Protein AF-A0AAV1K8G2-F1 (afdb_monomer)

Mean predicted aligned error: 11.07 Å

Radius of gyration: 19.62 Å; Cα contacts (8 Å, |Δi|>4): 151; chains: 1; bounding box: 49×53×37 Å

Organism: NCBI:txid213953

Sequence (106 aa):
MLAAISKFLYLQLVQNVCLCFTDFQYEIIKVGTTGKSVIMYQNYTFSYQGPKNVKLYPYCSKKNSTKCPARLKLDKEGNIIYAITEHNHPPPKYTRASGGLYIKID

Secondary structure (DSSP, 8-state):
-HHHHHHHHHHHHGGGS---------EEEEETTTTEEEEEETTEEEEE-S-TT--S-EEETTHHHH----EEEE-SSS-EEEEE---SSPPPEEEE-TTSEEEEE-

Structure (mmCIF, N/CA/C/O backbone):
data_AF-A0AAV1K8G2-F1
#
_entry.id   AF-A0AAV1K8G2-F1
#
loop_
_atom_site.group_PDB
_atom_site.id
_atom_site.type_symbol
_atom_site.label_atom_id
_atom_site.label_alt_id
_atom_site.label_comp_id
_atom_site.label_asym_id
_atom_site.label_entity_id
_atom_site.label_seq_id
_atom_site.pdbx_PDB_ins_code
_atom_site.Cartn_x
_atom_site.Cartn_y
_atom_site.Cartn_z
_atom_site.occupancy
_atom_site.B_iso_or_equiv
_atom_site.auth_seq_id
_atom_site.auth_comp_id
_atom_site.auth_asym_id
_atom_site.auth_atom_id
_atom_site.pdbx_PDB_model_num
ATOM 1 N N . MET A 1 1 ? -35.405 33.845 -20.540 1.00 48.94 1 MET A N 1
ATOM 2 C CA . MET A 1 1 ? -34.911 32.602 -21.182 1.00 48.94 1 MET A CA 1
ATOM 3 C C . MET A 1 1 ? -33.457 32.657 -21.675 1.00 48.94 1 MET A C 1
ATOM 5 O O . MET A 1 1 ? -32.907 31.598 -21.923 1.00 48.94 1 MET A O 1
ATOM 9 N N . LEU A 1 2 ? -32.787 33.819 -21.757 1.00 42.62 2 LEU A N 1
ATOM 10 C CA . LEU A 1 2 ? -31.396 33.900 -22.255 1.00 42.62 2 LEU A CA 1
ATOM 11 C C . LEU A 1 2 ? -30.298 33.561 -21.217 1.00 42.62 2 LEU A C 1
ATOM 13 O O . LEU A 1 2 ? -29.181 33.233 -21.598 1.00 42.62 2 LEU A O 1
ATOM 17 N N . ALA A 1 3 ? -30.598 33.561 -19.912 1.00 45.91 3 ALA A N 1
ATOM 18 C CA . ALA A 1 3 ? -29.606 33.235 -18.874 1.00 45.91 3 ALA A CA 1
ATOM 19 C C . ALA A 1 3 ? -29.298 31.726 -18.749 1.00 45.91 3 ALA A C 1
ATOM 21 O O . ALA A 1 3 ? -28.211 31.348 -18.315 1.00 45.91 3 ALA A O 1
ATOM 22 N N . ALA A 1 4 ? -30.233 30.854 -19.144 1.00 47.34 4 ALA A N 1
ATOM 23 C CA . ALA A 1 4 ? -30.055 29.401 -19.053 1.00 47.34 4 ALA A CA 1
ATOM 24 C C . ALA A 1 4 ? -29.045 28.876 -20.087 1.00 47.34 4 ALA A C 1
ATOM 26 O O . ALA A 1 4 ? -28.253 27.987 -19.785 1.00 47.34 4 ALA A O 1
ATOM 27 N N . ILE A 1 5 ? -29.017 29.491 -21.273 1.00 50.72 5 ILE A N 1
ATOM 28 C CA . ILE A 1 5 ? -28.097 29.123 -22.356 1.00 50.72 5 ILE A CA 1
ATOM 29 C C . ILE A 1 5 ? -26.647 29.479 -21.973 1.00 50.72 5 ILE A C 1
ATOM 31 O O . ILE A 1 5 ? -25.729 28.720 -22.269 1.00 50.72 5 ILE A O 1
ATOM 35 N N . SER A 1 6 ? -26.441 30.556 -21.202 1.00 53.44 6 SER A N 1
ATOM 36 C CA . SER A 1 6 ? -25.114 30.957 -20.702 1.00 53.44 6 SER A CA 1
ATOM 37 C C . SER A 1 6 ? -24.532 29.974 -19.669 1.00 53.44 6 SER A C 1
ATOM 39 O O . SER A 1 6 ? -23.355 29.625 -19.741 1.00 53.44 6 SER A O 1
ATOM 41 N N . LYS A 1 7 ? -25.357 29.417 -18.765 1.00 55.56 7 LYS A N 1
ATOM 42 C CA . LYS A 1 7 ? -24.910 28.347 -17.846 1.00 55.56 7 LYS A CA 1
ATOM 43 C C . LYS A 1 7 ? -24.596 27.038 -18.570 1.00 55.56 7 LYS A C 1
ATOM 45 O O . LYS A 1 7 ? -23.663 26.344 -18.175 1.00 55.56 7 LYS A O 1
ATOM 50 N N . PHE A 1 8 ? -25.352 26.704 -19.615 1.00 53.78 8 PHE A N 1
ATOM 51 C CA . PHE A 1 8 ? -25.138 25.468 -20.368 1.00 53.78 8 PHE A CA 1
ATOM 52 C C . PHE A 1 8 ? -23.847 25.520 -21.198 1.00 53.78 8 PHE A C 1
ATOM 54 O O . PHE A 1 8 ? -23.085 24.558 -21.212 1.00 53.78 8 PHE A O 1
ATOM 61 N N . LEU A 1 9 ? -23.533 26.679 -21.785 1.00 51.59 9 LEU A N 1
ATOM 62 C CA . LEU A 1 9 ? -22.261 26.905 -22.481 1.00 51.59 9 LEU A CA 1
ATOM 63 C C . LEU A 1 9 ? -21.060 26.981 -21.521 1.00 51.59 9 LEU A C 1
ATOM 65 O O . LEU A 1 9 ? -19.981 26.510 -21.871 1.00 51.59 9 LEU A O 1
ATOM 69 N N . TYR A 1 10 ? -21.234 27.484 -20.291 1.00 53.66 10 TYR A N 1
ATOM 70 C CA . TYR A 1 10 ? -20.188 27.406 -19.259 1.00 53.66 10 TYR A CA 1
ATOM 71 C C . TYR A 1 10 ? -19.900 25.955 -18.842 1.00 53.66 10 TYR A C 1
ATOM 73 O O . TYR A 1 10 ? -18.742 25.571 -18.702 1.00 53.66 10 TYR A O 1
ATOM 81 N N . LEU A 1 11 ? -20.940 25.123 -18.713 1.00 51.69 11 LEU A N 1
ATOM 82 C CA . LEU A 1 11 ? -20.796 23.695 -18.406 1.00 51.69 11 LEU A CA 1
ATOM 83 C C . LEU A 1 11 ? -20.130 22.895 -19.541 1.00 51.69 11 LEU A C 1
ATOM 85 O O . LEU A 1 11 ? -19.425 21.928 -19.261 1.00 51.69 11 LEU A O 1
ATOM 89 N N . GLN A 1 12 ? -20.277 23.313 -20.803 1.00 48.66 12 GLN A N 1
ATOM 90 C CA . GLN A 1 12 ? -19.549 22.706 -21.926 1.00 48.66 12 GLN A CA 1
ATOM 91 C C . GLN A 1 12 ? -18.089 23.179 -22.033 1.00 48.66 12 GLN A C 1
ATOM 93 O O . GLN A 1 12 ? -17.247 22.430 -22.519 1.00 48.66 12 GLN A O 1
ATOM 98 N N . LEU A 1 13 ? -17.732 24.358 -21.508 1.00 49.16 13 LEU A N 1
ATOM 99 C CA . LEU A 1 13 ? -16.327 24.792 -21.422 1.00 49.16 13 LEU A CA 1
ATOM 100 C C . LEU A 1 13 ? -15.509 23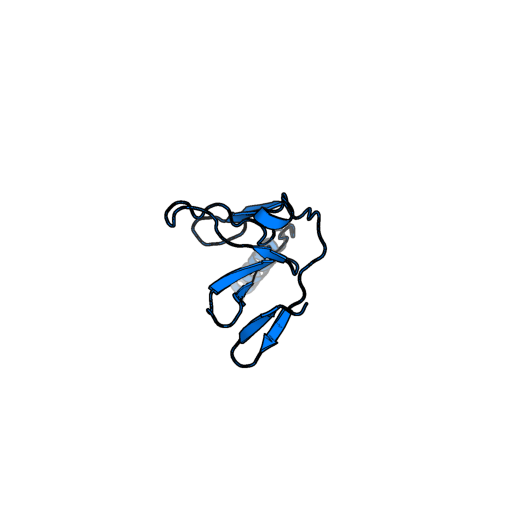.988 -20.397 1.00 49.16 13 LEU A C 1
ATOM 102 O O . LEU A 1 13 ? -14.288 23.903 -20.527 1.00 49.16 13 LEU A O 1
ATOM 106 N N . VAL A 1 14 ? -16.159 23.333 -19.427 1.00 53.38 14 VAL A N 1
ATOM 107 C CA . VAL A 1 14 ? -15.494 22.411 -18.485 1.00 53.38 14 VAL A CA 1
ATO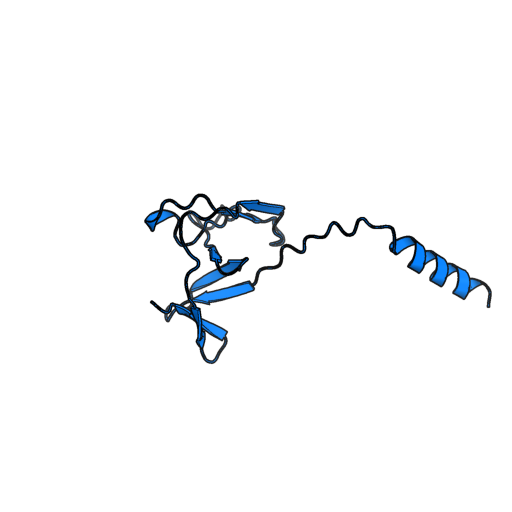M 108 C C . VAL A 1 14 ? -15.154 21.055 -19.126 1.00 53.38 14 VAL A C 1
ATOM 110 O O . VAL A 1 14 ? -14.442 20.258 -18.522 1.00 53.38 14 VAL A O 1
ATOM 113 N N . GLN A 1 15 ? -15.586 20.797 -20.368 1.00 49.91 15 GLN A N 1
ATOM 114 C CA . GLN A 1 15 ? -15.186 19.608 -21.137 1.00 49.91 15 GLN A C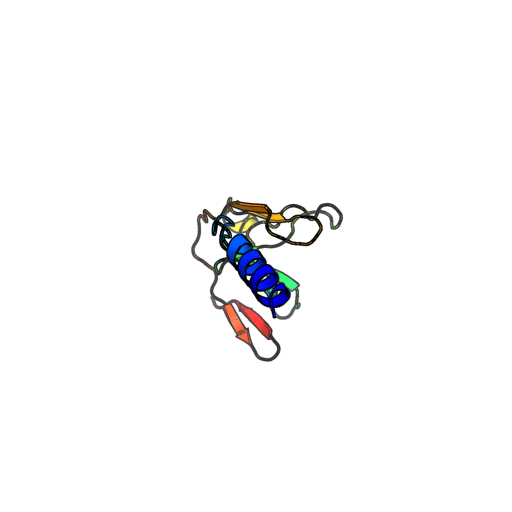A 1
ATOM 115 C C . GLN A 1 15 ? -13.775 19.729 -21.757 1.00 49.91 15 GLN A C 1
ATOM 117 O O . GLN A 1 15 ? -13.329 18.804 -22.427 1.00 49.91 15 GLN A O 1
ATOM 122 N N . ASN A 1 16 ? -13.047 20.826 -21.494 1.00 47.69 16 ASN A N 1
ATOM 123 C CA . ASN A 1 16 ? -11.664 21.062 -21.940 1.00 47.69 16 ASN A CA 1
ATOM 124 C C . ASN A 1 16 ? -10.615 20.897 -20.824 1.00 47.69 16 ASN A C 1
ATOM 126 O O . ASN A 1 16 ? -9.601 21.595 -20.803 1.00 47.69 16 ASN A O 1
ATOM 130 N N . VAL A 1 17 ? -10.825 19.972 -19.887 1.00 46.62 17 VAL A N 1
ATOM 131 C CA . VAL A 1 17 ? -9.75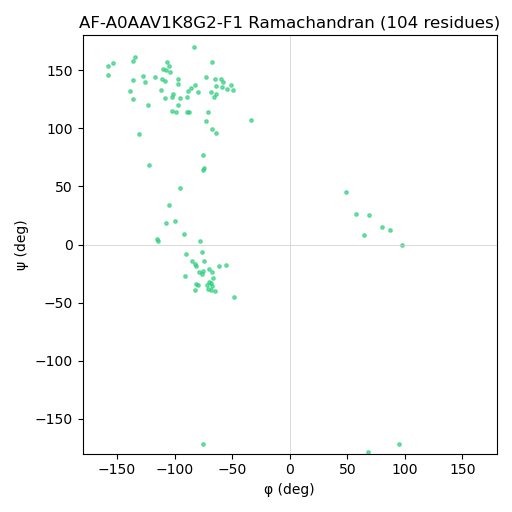3 19.532 -18.985 1.00 46.62 17 VAL A CA 1
ATOM 132 C C . VAL A 1 17 ? -9.174 18.242 -19.557 1.00 46.62 17 VAL A C 1
ATOM 134 O O . VAL A 1 17 ? -9.904 17.271 -19.726 1.00 46.62 17 VAL A O 1
ATOM 137 N N . CYS A 1 18 ? -7.873 18.252 -19.878 1.00 45.66 18 CYS A N 1
ATOM 138 C CA . CYS A 1 18 ? -7.041 17.075 -20.175 1.00 45.66 18 CYS A CA 1
ATOM 139 C C . CYS A 1 18 ? -7.527 15.895 -19.323 1.00 45.66 18 CYS A C 1
ATOM 141 O O . CYS A 1 18 ? -7.312 15.896 -18.108 1.00 45.66 18 CYS A O 1
ATOM 143 N N . LEU A 1 19 ? -8.196 14.904 -19.924 1.00 49.88 19 LEU A N 1
ATOM 144 C CA . LEU A 1 19 ? -8.548 13.647 -19.255 1.00 49.88 19 LEU A CA 1
ATOM 145 C C . LEU A 1 19 ? -7.286 12.786 -19.151 1.00 49.88 19 LEU A C 1
ATOM 147 O O . LEU A 1 19 ? -7.141 11.726 -19.742 1.00 49.88 19 LEU A O 1
ATOM 151 N N . CYS A 1 20 ? -6.347 13.328 -18.395 1.00 48.59 20 CYS A N 1
ATOM 152 C CA . CYS A 1 20 ? -5.074 12.770 -17.993 1.00 48.59 20 CYS A CA 1
ATOM 153 C C . CYS A 1 20 ? -5.170 12.403 -16.499 1.00 48.59 20 CYS A C 1
ATOM 155 O O . CYS A 1 20 ? -4.164 12.262 -15.812 1.00 48.59 20 CYS A O 1
ATOM 157 N N . PHE A 1 21 ? -6.405 12.287 -15.987 1.00 48.97 21 PHE A N 1
ATOM 158 C CA . PHE A 1 21 ? -6.728 11.806 -14.654 1.00 48.97 21 PHE A CA 1
ATOM 159 C C . PHE A 1 21 ? -6.561 10.284 -14.670 1.00 48.97 21 PHE A C 1
ATOM 161 O O . PHE A 1 21 ? -7.517 9.520 -14.781 1.00 48.97 21 PHE A O 1
ATOM 168 N N . THR A 1 22 ? -5.312 9.821 -14.627 1.00 55.34 22 THR A N 1
ATOM 169 C CA . THR A 1 22 ? -5.041 8.474 -14.133 1.00 55.34 22 THR A CA 1
ATOM 170 C C . THR A 1 22 ? -5.452 8.493 -12.674 1.00 55.34 22 THR A C 1
ATOM 172 O O . THR A 1 22 ? -4.730 9.014 -11.826 1.00 55.34 22 THR A O 1
ATOM 175 N N . ASP A 1 23 ? -6.670 8.042 -12.409 1.00 65.00 23 ASP A N 1
ATOM 176 C CA . ASP A 1 23 ? -7.249 8.089 -11.080 1.00 65.00 23 ASP A CA 1
ATOM 177 C C . ASP A 1 23 ? -6.459 7.111 -10.202 1.00 65.00 23 ASP A C 1
ATOM 179 O O . ASP A 1 23 ? -6.606 5.890 -10.300 1.00 65.00 23 ASP A O 1
ATOM 183 N N . PHE A 1 24 ? -5.520 7.640 -9.416 1.00 82.12 24 PHE A N 1
ATOM 184 C CA . PHE A 1 24 ? -4.687 6.861 -8.507 1.00 82.12 24 PHE A CA 1
ATOM 185 C C . PHE A 1 24 ? -5.513 6.435 -7.287 1.00 82.12 24 PHE A C 1
ATOM 187 O O . PHE A 1 24 ? -5.277 6.871 -6.161 1.00 82.12 24 PHE A O 1
ATOM 194 N N . GLN A 1 25 ? -6.506 5.585 -7.526 1.00 87.12 25 GLN A N 1
ATOM 195 C CA . GLN A 1 25 ? -7.410 5.092 -6.501 1.00 87.12 25 GLN A CA 1
ATOM 196 C C . GLN A 1 25 ? -6.809 3.877 -5.799 1.00 87.12 25 GLN A C 1
ATOM 198 O O . GLN A 1 25 ? -6.296 2.950 -6.431 1.00 87.12 25 GLN A O 1
ATOM 203 N N . TYR A 1 26 ? -6.890 3.871 -4.473 1.00 92.94 26 TYR A N 1
ATOM 204 C CA . TYR A 1 26 ? -6.468 2.759 -3.631 1.00 92.94 26 TYR A CA 1
ATOM 205 C C . TYR A 1 26 ? -7.503 2.502 -2.535 1.00 92.94 26 TYR A C 1
ATOM 207 O O . TYR A 1 26 ? -8.267 3.387 -2.156 1.00 92.94 26 TYR A O 1
ATOM 215 N N . GLU A 1 27 ? -7.503 1.291 -1.984 1.00 92.00 27 GLU A N 1
ATOM 216 C CA . GLU A 1 27 ? -8.359 0.925 -0.854 1.00 92.00 27 GLU A CA 1
ATOM 217 C C . GLU A 1 27 ? -7.513 0.766 0.412 1.00 92.00 27 GLU A C 1
ATOM 219 O O . GLU A 1 27 ? -6.414 0.211 0.375 1.00 92.00 27 GLU A O 1
ATOM 224 N N . ILE A 1 28 ? -8.017 1.219 1.561 1.00 92.06 28 ILE A N 1
ATOM 225 C CA . ILE A 1 28 ? -7.435 0.848 2.854 1.00 92.06 28 ILE A CA 1
ATOM 226 C C . ILE A 1 28 ? -8.124 -0.424 3.328 1.00 92.06 28 ILE A C 1
ATOM 228 O O . ILE A 1 28 ? -9.304 -0.411 3.670 1.00 92.06 28 ILE A O 1
ATOM 232 N N . ILE A 1 29 ? -7.363 -1.508 3.410 1.00 92.25 29 ILE A N 1
ATOM 233 C CA . ILE A 1 29 ? -7.865 -2.811 3.832 1.00 92.25 29 ILE A CA 1
ATOM 234 C C . ILE A 1 29 ? -7.313 -3.192 5.201 1.00 92.25 29 ILE A C 1
ATOM 236 O O . ILE A 1 29 ? -6.195 -2.824 5.562 1.00 92.25 29 ILE A O 1
ATOM 240 N N . LYS A 1 30 ? -8.073 -3.980 5.962 1.00 91.62 30 LYS A N 1
ATOM 241 C CA . LYS A 1 30 ? -7.585 -4.613 7.193 1.00 91.62 30 LYS A CA 1
ATOM 242 C C . LYS A 1 30 ? -7.124 -6.026 6.873 1.00 91.62 30 LYS A C 1
ATOM 244 O O . LYS A 1 30 ? -7.895 -6.799 6.311 1.00 91.62 30 LYS A O 1
ATOM 249 N N . VAL A 1 31 ? -5.889 -6.368 7.231 1.00 87.81 31 VAL A N 1
ATOM 250 C CA . VAL A 1 31 ? -5.295 -7.676 6.920 1.00 87.81 31 VAL A CA 1
ATOM 251 C C . VAL A 1 31 ? -5.077 -8.506 8.182 1.00 87.81 31 VAL A C 1
ATOM 253 O O . VAL A 1 31 ? -4.496 -8.032 9.163 1.00 87.81 31 VAL A O 1
ATOM 256 N N . GLY A 1 32 ? -5.489 -9.775 8.105 1.00 80.31 32 GLY A N 1
ATOM 257 C CA . GLY A 1 32 ? -5.259 -10.800 9.125 1.00 80.31 32 GLY A CA 1
ATOM 258 C C . GLY A 1 32 ? -6.011 -10.580 10.443 1.00 80.31 32 GLY A C 1
ATOM 259 O O . GLY A 1 32 ? -6.743 -9.613 10.628 1.00 80.31 32 GLY A O 1
ATOM 260 N N . THR A 1 33 ? -5.803 -11.476 11.404 1.00 71.44 33 THR A N 1
ATOM 261 C CA . THR A 1 33 ? -6.514 -11.459 12.698 1.00 71.44 33 THR A CA 1
ATOM 262 C C . THR A 1 33 ? -6.145 -10.269 13.585 1.00 71.44 33 THR A C 1
ATOM 264 O O . THR A 1 33 ? -6.941 -9.850 14.416 1.00 71.44 33 THR A O 1
ATOM 267 N N . THR A 1 34 ? -4.963 -9.677 13.386 1.00 74.75 34 THR A N 1
ATOM 268 C CA . THR A 1 34 ? -4.518 -8.479 14.118 1.00 74.75 34 THR A CA 1
ATOM 269 C C . THR A 1 34 ? -5.216 -7.195 13.645 1.00 74.75 34 THR A C 1
ATOM 271 O O . THR A 1 34 ? -5.107 -6.168 14.308 1.00 74.75 34 THR A O 1
ATOM 274 N N . GLY A 1 35 ? -5.893 -7.210 12.488 1.00 75.00 35 GLY A N 1
ATOM 275 C CA . GLY A 1 35 ? -6.628 -6.050 11.971 1.00 75.00 35 GLY A CA 1
ATOM 276 C C . GLY A 1 35 ? -5.744 -4.879 11.527 1.00 75.00 35 GLY A C 1
ATOM 277 O O . GLY A 1 35 ? -6.193 -3.733 11.537 1.00 75.00 35 GLY A O 1
ATOM 278 N N . LYS A 1 36 ? -4.486 -5.139 11.144 1.00 86.12 36 LYS A N 1
ATOM 279 C CA . LYS A 1 36 ? -3.572 -4.089 10.672 1.00 86.12 36 LYS A CA 1
ATOM 280 C C . LYS A 1 36 ? -4.086 -3.503 9.357 1.00 86.12 36 LYS A C 1
ATOM 282 O O . LYS A 1 36 ? -4.309 -4.248 8.404 1.00 86.12 36 LYS A O 1
ATOM 287 N N . SER A 1 37 ? -4.226 -2.181 9.303 1.00 90.38 37 SER A N 1
ATOM 288 C CA . SER A 1 37 ? -4.615 -1.474 8.082 1.00 90.38 37 SER A CA 1
ATOM 289 C C . SER A 1 37 ? -3.425 -1.303 7.136 1.00 90.38 37 SER A C 1
ATOM 291 O O . SER A 1 37 ? -2.361 -0.838 7.552 1.00 90.38 37 SER A O 1
ATOM 293 N N . VAL A 1 38 ? -3.614 -1.647 5.866 1.00 92.56 38 VAL A N 1
ATOM 294 C CA . VAL A 1 38 ? -2.640 -1.464 4.782 1.00 92.56 38 VAL A CA 1
ATOM 295 C C . VAL A 1 38 ? -3.328 -0.877 3.555 1.00 92.56 38 VAL A C 1
ATOM 297 O O . VAL A 1 38 ? -4.548 -0.943 3.424 1.00 92.56 38 VAL A O 1
ATOM 300 N N . ILE A 1 39 ? -2.537 -0.302 2.658 1.00 94.19 39 ILE A N 1
ATOM 301 C CA . ILE A 1 39 ? -3.013 0.256 1.393 1.00 94.19 39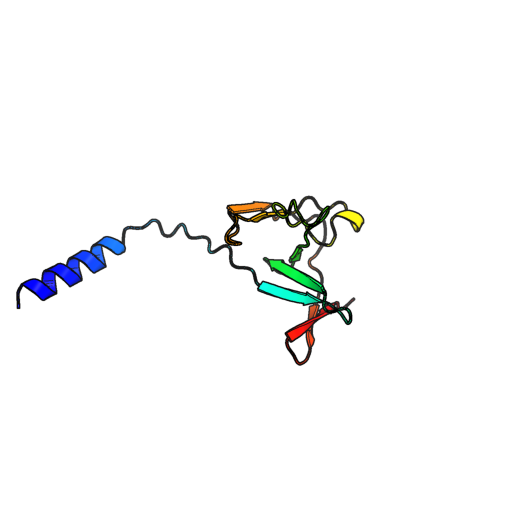 ILE A CA 1
ATOM 302 C C . ILE A 1 39 ? -2.979 -0.850 0.339 1.00 94.19 39 ILE A C 1
ATOM 304 O O . 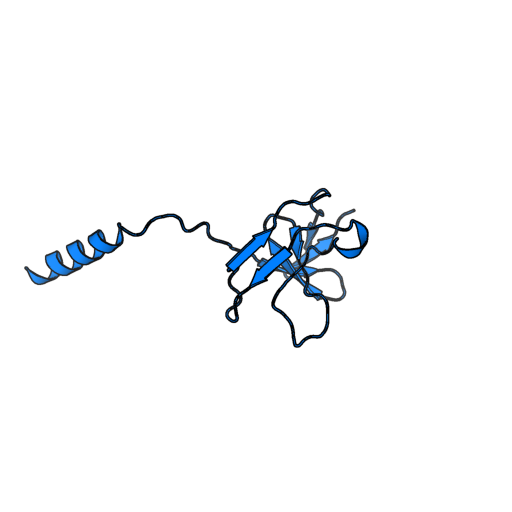ILE A 1 39 ? -1.943 -1.482 0.156 1.00 94.19 39 ILE A O 1
ATOM 308 N N . MET A 1 40 ? -4.092 -1.080 -0.346 1.00 93.88 40 MET A N 1
ATOM 309 C CA . MET A 1 40 ? -4.213 -1.957 -1.505 1.00 93.88 40 MET A CA 1
ATOM 310 C C . MET A 1 40 ? -4.243 -1.095 -2.764 1.00 93.88 40 MET A C 1
ATOM 312 O O . MET A 1 40 ? -5.182 -0.330 -2.972 1.00 93.88 40 MET A O 1
ATOM 316 N N . TYR A 1 41 ? -3.223 -1.229 -3.603 1.00 94.62 41 TYR A N 1
ATOM 317 C CA . TYR A 1 41 ? -3.109 -0.513 -4.868 1.00 94.62 41 TYR A CA 1
ATOM 318 C C . TYR A 1 41 ? -2.630 -1.486 -5.945 1.00 94.62 41 TYR A C 1
ATOM 320 O O . TYR A 1 41 ? -1.630 -2.177 -5.750 1.00 94.62 41 TYR A O 1
ATOM 328 N N . GLN A 1 42 ? -3.376 -1.586 -7.051 1.00 92.31 42 GLN A N 1
ATOM 329 C CA . GLN A 1 42 ? -3.103 -2.517 -8.159 1.00 92.31 42 GLN A CA 1
ATOM 330 C C . GLN A 1 42 ? -2.846 -3.972 -7.704 1.00 92.31 42 GLN A C 1
ATOM 332 O O . GLN A 1 42 ? -1.897 -4.614 -8.140 1.00 92.31 42 GLN A O 1
ATOM 337 N N . ASN A 1 43 ? -3.669 -4.489 -6.782 1.00 9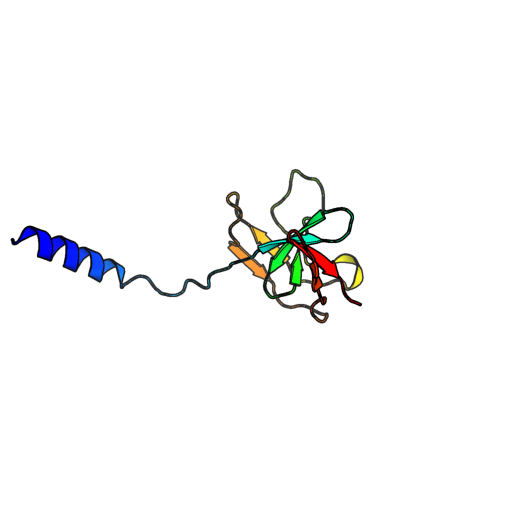2.25 43 ASN A N 1
ATOM 338 C CA . ASN A 1 43 ? -3.552 -5.842 -6.203 1.00 92.25 43 ASN A CA 1
ATOM 339 C C . ASN A 1 43 ? -2.283 -6.103 -5.363 1.00 92.25 43 ASN A C 1
ATOM 341 O O . ASN A 1 43 ? -2.054 -7.231 -4.920 1.00 92.25 43 ASN A O 1
ATOM 345 N N . TYR A 1 44 ? -1.485 -5.073 -5.082 1.00 94.94 44 TYR A N 1
ATOM 346 C CA . TYR A 1 44 ? -0.365 -5.132 -4.151 1.00 94.94 44 TYR A CA 1
ATOM 347 C C . TYR A 1 44 ? -0.679 -4.385 -2.859 1.00 94.94 44 TYR A C 1
ATOM 349 O O . TYR A 1 44 ? -1.410 -3.396 -2.837 1.00 94.94 44 TYR A O 1
ATOM 357 N N . THR A 1 45 ? -0.082 -4.851 -1.764 1.00 95.06 45 THR A N 1
ATOM 358 C CA . THR A 1 45 ? -0.186 -4.198 -0.461 1.00 95.06 45 THR A CA 1
ATOM 359 C C . THR A 1 45 ? 1.015 -3.311 -0.177 1.00 95.06 45 THR A C 1
ATOM 361 O O . THR A 1 45 ? 2.165 -3.682 -0.434 1.00 95.06 45 THR A O 1
ATOM 364 N N . PHE A 1 46 ? 0.740 -2.137 0.385 1.00 94.62 46 PHE A N 1
ATOM 365 C CA . PHE A 1 46 ? 1.713 -1.147 0.817 1.00 94.62 46 PHE A CA 1
ATOM 366 C C . PHE A 1 46 ? 1.484 -0.793 2.287 1.00 94.62 46 PHE A C 1
ATOM 368 O O . PHE A 1 46 ? 0.358 -0.640 2.761 1.00 94.62 46 PHE A O 1
ATOM 375 N N . SER A 1 47 ? 2.577 -0.646 3.025 1.00 92.56 47 SER A N 1
ATOM 376 C CA . SER A 1 47 ? 2.572 -0.347 4.455 1.00 92.56 47 SER A CA 1
ATOM 377 C C . SER A 1 47 ? 3.602 0.724 4.774 1.00 92.56 47 SER A C 1
ATOM 379 O O . SER A 1 47 ? 4.712 0.705 4.235 1.00 92.56 47 SER A O 1
ATOM 381 N N . TYR A 1 48 ? 3.256 1.630 5.687 1.00 89.56 48 TYR A N 1
ATOM 382 C CA . TYR A 1 48 ? 4.218 2.581 6.232 1.00 89.56 48 TYR A CA 1
ATOM 383 C C . TYR A 1 48 ? 5.309 1.846 7.006 1.00 89.56 48 TYR A C 1
ATOM 385 O O . TYR A 1 48 ? 5.029 0.943 7.796 1.00 89.56 48 TYR A O 1
ATOM 393 N N . GLN A 1 49 ? 6.550 2.261 6.784 1.00 79.25 49 GLN A N 1
ATOM 394 C CA . GLN A 1 49 ? 7.711 1.776 7.519 1.00 79.25 49 GLN A CA 1
ATOM 395 C C . GLN A 1 49 ? 8.334 2.947 8.282 1.00 79.25 49 GLN A C 1
ATOM 397 O O . GLN A 1 49 ? 8.354 4.066 7.777 1.00 79.25 49 GLN A O 1
ATOM 402 N N . GLY A 1 50 ? 8.849 2.686 9.484 1.00 69.12 50 GLY A N 1
ATOM 403 C CA . GLY A 1 50 ? 9.532 3.690 10.304 1.00 69.12 50 GLY A CA 1
ATOM 404 C C . GLY A 1 50 ? 8.648 4.396 11.347 1.00 69.12 50 GLY A C 1
ATOM 405 O O . GLY A 1 50 ? 7.520 3.968 11.611 1.00 69.12 50 GLY A O 1
ATOM 406 N N . PRO A 1 51 ? 9.179 5.449 12.001 1.00 63.97 51 PRO A N 1
ATOM 407 C CA . PRO A 1 51 ? 8.487 6.178 13.060 1.00 63.97 51 PRO A CA 1
ATOM 408 C C . PRO A 1 51 ? 7.173 6.791 12.565 1.00 63.97 51 PRO A C 1
ATOM 410 O O . PRO A 1 51 ? 7.101 7.326 11.459 1.00 63.97 51 PRO A O 1
ATOM 413 N N . LYS A 1 52 ? 6.138 6.779 13.416 1.00 61.41 52 LYS A N 1
ATOM 414 C CA . LYS A 1 52 ? 4.767 7.223 13.083 1.00 61.41 52 LYS A CA 1
ATOM 415 C C . LYS A 1 52 ? 4.669 8.655 12.532 1.00 61.41 52 LYS A C 1
ATOM 417 O O . LYS A 1 52 ? 3.650 8.983 11.931 1.00 61.41 52 LYS A O 1
ATOM 422 N N . ASN A 1 53 ? 5.703 9.469 12.732 1.00 63.44 53 ASN A N 1
ATOM 423 C CA . ASN A 1 53 ? 5.730 10.895 12.420 1.00 63.44 53 ASN A CA 1
ATOM 424 C C . ASN A 1 53 ? 6.223 11.190 10.987 1.00 63.44 53 ASN A C 1
ATOM 426 O O . ASN A 1 53 ? 6.130 12.327 10.542 1.00 63.44 53 ASN A O 1
ATOM 430 N N . VAL A 1 54 ? 6.725 10.184 10.252 1.00 61.44 54 VAL A N 1
ATOM 431 C 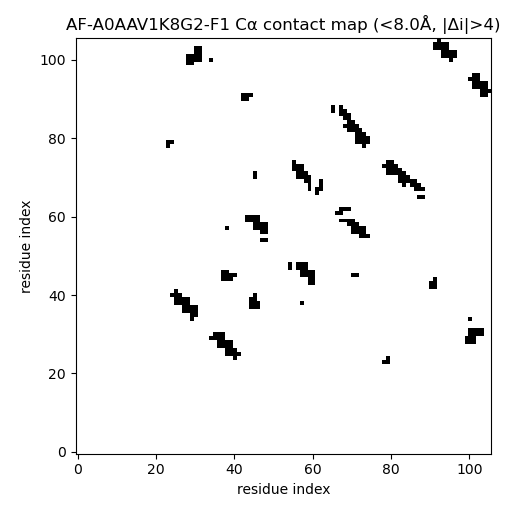CA . VAL A 1 54 ? 7.230 10.328 8.871 1.00 61.44 54 VAL A CA 1
ATOM 432 C C . VAL A 1 54 ? 6.460 9.378 7.944 1.00 61.44 54 VAL A C 1
ATOM 434 O O . VAL A 1 54 ? 6.979 8.382 7.449 1.00 61.44 54 VAL A O 1
ATOM 437 N N . LYS A 1 55 ? 5.171 9.661 7.728 1.00 62.84 55 LYS A N 1
ATOM 438 C CA . LYS A 1 55 ? 4.260 8.853 6.890 1.00 62.84 55 LYS A CA 1
ATOM 439 C C . LYS A 1 55 ? 4.150 9.367 5.451 1.00 62.84 55 LYS A C 1
ATOM 441 O O . LYS A 1 55 ? 3.053 9.527 4.934 1.00 62.84 55 LYS A O 1
ATOM 446 N N . LEU A 1 56 ? 5.271 9.635 4.791 1.00 73.62 56 LEU A N 1
ATOM 447 C CA . LEU A 1 56 ? 5.233 10.131 3.405 1.00 73.62 56 LEU A CA 1
ATOM 448 C C . LEU A 1 56 ? 5.280 9.007 2.363 1.00 73.62 56 LEU A C 1
ATOM 450 O O . LEU A 1 56 ? 4.757 9.165 1.263 1.00 73.62 56 LEU A O 1
ATOM 454 N N . TYR A 1 57 ? 5.883 7.866 2.714 1.00 86.62 57 TYR A N 1
ATOM 455 C CA . TYR A 1 57 ? 6.202 6.813 1.750 1.00 86.62 57 TYR A CA 1
ATOM 456 C C . TYR A 1 57 ? 5.742 5.431 2.230 1.00 86.62 57 TYR A C 1
ATOM 458 O O . TYR A 1 57 ? 6.461 4.763 2.981 1.00 86.62 57 TYR A O 1
ATOM 466 N N . PRO A 1 58 ? 4.549 4.971 1.821 1.00 92.56 58 PRO A N 1
ATOM 467 C CA . PRO A 1 58 ? 4.191 3.561 1.892 1.00 92.56 58 PRO A CA 1
ATOM 468 C C . PRO A 1 58 ? 5.098 2.728 0.978 1.00 92.56 58 PRO A C 1
ATOM 470 O O . PRO A 1 58 ? 5.233 3.012 -0.210 1.00 92.56 58 PRO A O 1
ATOM 473 N N . TYR A 1 59 ? 5.686 1.661 1.512 1.00 94.62 59 TYR A N 1
ATOM 474 C CA . TYR A 1 59 ? 6.477 0.704 0.732 1.00 94.62 59 TYR A CA 1
ATOM 475 C C . TYR A 1 59 ? 5.688 -0.576 0.522 1.00 94.62 59 TYR A C 1
ATOM 477 O O . TYR A 1 59 ? 4.868 -0.931 1.372 1.00 94.62 59 TYR A O 1
ATOM 485 N N . CYS A 1 60 ? 5.975 -1.304 -0.558 1.00 95.50 60 CYS A N 1
ATOM 486 C CA . CYS A 1 60 ? 5.398 -2.628 -0.759 1.00 95.50 60 CYS A CA 1
ATOM 487 C C . CYS A 1 60 ? 5.607 -3.508 0.487 1.00 95.50 60 CYS A C 1
ATOM 489 O O . CYS A 1 60 ? 6.696 -3.548 1.067 1.00 95.50 60 CYS A O 1
ATOM 491 N N . SER A 1 61 ? 4.582 -4.253 0.898 1.00 92.94 61 SER A N 1
ATOM 492 C CA . SER A 1 61 ? 4.629 -5.103 2.091 1.00 92.94 61 SER A CA 1
ATOM 493 C C . SER A 1 61 ? 5.686 -6.213 2.011 1.00 92.94 61 SER A C 1
ATOM 495 O O . SER A 1 61 ? 6.115 -6.712 3.049 1.00 92.94 61 SER A O 1
ATOM 497 N N . LYS A 1 62 ? 6.178 -6.562 0.811 1.00 92.62 62 LYS A N 1
ATOM 498 C CA . LYS A 1 62 ? 7.313 -7.486 0.622 1.00 92.62 62 LYS A CA 1
ATOM 499 C C . LYS A 1 62 ? 8.687 -6.803 0.555 1.00 92.62 62 LYS A C 1
ATOM 501 O O . LYS A 1 62 ? 9.686 -7.468 0.298 1.00 92.62 62 LYS A O 1
ATOM 506 N N . LYS A 1 63 ? 8.791 -5.497 0.840 1.00 93.62 63 LYS A N 1
ATOM 507 C CA . LYS A 1 63 ? 10.061 -4.742 0.813 1.00 93.62 63 LYS A CA 1
ATOM 508 C C . LYS A 1 63 ? 11.191 -5.440 1.569 1.00 93.62 63 LYS A C 1
ATOM 510 O O . LYS A 1 63 ? 12.300 -5.522 1.058 1.00 93.62 63 LYS A O 1
ATOM 515 N N . ASN A 1 64 ? 10.927 -5.948 2.771 1.00 91.88 64 ASN A N 1
ATOM 516 C CA . ASN A 1 64 ? 11.979 -6.546 3.595 1.00 91.88 64 ASN A CA 1
ATOM 517 C C . ASN A 1 64 ? 12.329 -7.975 3.170 1.00 91.88 64 ASN A C 1
ATOM 519 O O . ASN A 1 64 ? 13.505 -8.332 3.227 1.00 91.88 64 ASN A O 1
ATOM 523 N N . SER A 1 65 ? 11.339 -8.750 2.714 1.00 92.94 65 SER A N 1
ATOM 524 C CA . SER A 1 65 ? 11.506 -10.159 2.344 1.00 92.94 65 SER A CA 1
ATOM 525 C C . SER A 1 65 ? 12.060 -10.353 0.933 1.00 92.94 65 SER A C 1
ATOM 527 O O . SER A 1 65 ? 12.906 -11.215 0.743 1.00 92.94 65 SER A O 1
ATOM 529 N N . THR A 1 66 ? 11.639 -9.547 -0.047 1.00 93.50 66 THR A N 1
ATOM 530 C CA . THR A 1 66 ? 12.071 -9.675 -1.455 1.00 93.50 66 THR A CA 1
ATOM 531 C C . THR A 1 66 ? 12.889 -8.488 -1.955 1.00 93.50 66 THR A C 1
ATOM 533 O O . THR A 1 66 ? 13.214 -8.423 -3.137 1.00 93.50 66 THR A O 1
ATOM 536 N N . LYS A 1 67 ? 13.188 -7.506 -1.095 1.00 95.00 67 LYS A N 1
ATOM 537 C CA . LYS A 1 67 ? 13.863 -6.250 -1.482 1.00 95.00 67 LYS A CA 1
ATOM 538 C C . LYS A 1 67 ? 13.121 -5.459 -2.569 1.00 95.00 67 LYS A C 1
ATOM 540 O O . LYS A 1 67 ? 13.734 -4.661 -3.270 1.00 95.00 67 LYS A O 1
ATOM 545 N N . CYS A 1 68 ? 11.798 -5.624 -2.659 1.00 96.06 68 CYS A N 1
ATOM 546 C CA . CYS A 1 68 ? 10.947 -4.971 -3.658 1.00 96.06 68 CYS A CA 1
ATOM 547 C C . CYS A 1 68 ? 11.190 -3.445 -3.747 1.00 96.06 68 CYS A C 1
ATOM 549 O O . CYS A 1 68 ? 11.244 -2.784 -2.704 1.00 96.06 68 CYS A O 1
ATOM 551 N N . PRO A 1 69 ? 11.348 -2.850 -4.944 1.00 94.94 69 PRO A N 1
ATOM 552 C CA . PRO A 1 69 ? 11.588 -1.411 -5.074 1.00 94.94 69 PRO A CA 1
ATOM 553 C C . PRO A 1 69 ? 10.304 -0.567 -4.998 1.00 94.94 69 PRO A C 1
ATOM 555 O O . PRO A 1 69 ? 10.396 0.621 -4.686 1.00 94.94 69 PRO A O 1
ATOM 558 N N . ALA A 1 70 ? 9.133 -1.175 -5.213 1.00 96.12 70 ALA A N 1
ATOM 559 C CA . ALA A 1 70 ? 7.849 -0.487 -5.288 1.00 96.12 70 ALA A CA 1
ATOM 560 C C . ALA A 1 70 ? 7.490 0.304 -4.016 1.00 96.12 70 ALA A C 1
ATOM 562 O O . ALA A 1 70 ? 7.632 -0.173 -2.877 1.00 96.12 70 ALA A O 1
ATOM 563 N N . ARG A 1 71 ? 6.993 1.527 -4.226 1.00 94.75 71 ARG A N 1
ATOM 564 C CA . ARG A 1 71 ? 6.596 2.479 -3.178 1.00 94.75 71 ARG A CA 1
ATOM 565 C C . ARG A 1 71 ? 5.603 3.506 -3.710 1.00 94.75 71 ARG A C 1
ATOM 567 O O . ARG A 1 71 ? 5.639 3.855 -4.886 1.00 94.75 71 ARG A O 1
ATOM 574 N N . LEU A 1 72 ? 4.792 4.046 -2.814 1.00 93.69 72 LEU A N 1
ATOM 575 C CA . LEU A 1 72 ? 3.896 5.167 -3.072 1.00 93.69 72 LEU A CA 1
ATOM 576 C C . LEU A 1 72 ? 4.445 6.428 -2.397 1.00 93.69 72 LEU A C 1
ATOM 578 O O . LEU A 1 72 ? 5.205 6.347 -1.428 1.00 93.69 72 LEU A O 1
ATOM 582 N N . LYS A 1 73 ? 4.044 7.593 -2.895 1.00 90.56 73 LYS A N 1
ATOM 583 C CA . LYS A 1 73 ? 4.196 8.885 -2.229 1.00 90.56 73 LYS A CA 1
ATOM 584 C C . LYS A 1 73 ? 2.816 9.506 -2.103 1.00 90.56 73 LYS A C 1
ATOM 586 O O . LYS A 1 73 ? 2.165 9.744 -3.119 1.00 90.56 73 LYS A O 1
ATOM 591 N N . LEU A 1 74 ? 2.405 9.761 -0.868 1.00 89.06 74 LEU A N 1
ATOM 592 C CA . LEU A 1 74 ? 1.120 10.385 -0.575 1.00 89.06 74 LEU A CA 1
ATOM 593 C C . LEU A 1 74 ? 1.314 11.857 -0.193 1.00 89.06 74 LEU A C 1
ATOM 595 O O . LEU A 1 74 ? 2.359 12.213 0.366 1.00 89.06 74 LEU A O 1
ATOM 599 N N . ASP A 1 75 ? 0.332 12.699 -0.509 1.00 86.44 75 ASP A N 1
ATOM 600 C CA . ASP A 1 75 ? 0.225 14.050 0.052 1.00 86.44 75 ASP A CA 1
ATOM 601 C C . ASP A 1 75 ? -0.287 14.004 1.509 1.00 86.44 75 ASP A C 1
ATOM 603 O O . ASP A 1 75 ? -0.348 12.943 2.141 1.00 86.44 75 ASP A O 1
ATOM 607 N N . LYS A 1 76 ? -0.589 15.170 2.089 1.00 85.00 76 LYS A N 1
ATOM 608 C CA . LYS A 1 76 ? -1.083 15.253 3.474 1.00 85.00 76 LYS A CA 1
ATOM 609 C C . LYS A 1 76 ? -2.547 14.824 3.582 1.00 85.00 76 LYS A C 1
ATOM 611 O O . LYS A 1 76 ? -2.991 14.430 4.658 1.00 85.00 76 LYS A O 1
ATOM 616 N N . GLU A 1 77 ? -3.263 14.903 2.474 1.00 86.12 77 GLU A N 1
ATOM 617 C CA . GLU A 1 77 ? -4.667 14.582 2.282 1.00 86.12 77 GLU A CA 1
ATOM 618 C C . GLU A 1 77 ? -4.872 13.078 2.007 1.00 86.12 77 GLU A C 1
ATOM 620 O O . GLU A 1 77 ? -5.981 12.567 2.144 1.00 86.12 77 GLU A O 1
ATOM 625 N N . GLY A 1 78 ? -3.792 12.351 1.702 1.00 85.62 78 GLY A N 1
ATOM 626 C CA . GLY A 1 78 ? -3.773 10.922 1.413 1.00 85.62 78 GLY A CA 1
ATOM 627 C C . GLY A 1 78 ? -3.784 10.578 -0.077 1.00 85.62 78 GLY A C 1
ATOM 628 O O . GLY A 1 78 ? -3.710 9.402 -0.407 1.00 85.62 78 GLY A O 1
ATOM 629 N N . ASN A 1 79 ? -3.817 11.545 -0.992 1.00 88.44 79 ASN A N 1
ATOM 630 C CA . ASN A 1 79 ? -3.809 11.258 -2.424 1.00 88.44 79 ASN A CA 1
ATOM 631 C C . ASN A 1 79 ? -2.425 10.787 -2.874 1.00 88.44 79 ASN A C 1
ATOM 633 O O . ASN A 1 79 ? -1.391 11.278 -2.413 1.00 88.44 79 ASN A O 1
ATOM 637 N N . ILE A 1 80 ? -2.393 9.846 -3.817 1.00 90.00 80 ILE A N 1
ATOM 638 C CA . ILE A 1 80 ? -1.143 9.419 -4.443 1.00 90.00 80 ILE A CA 1
ATOM 639 C C . ILE A 1 80 ? -0.650 10.546 -5.358 1.00 90.00 80 ILE A C 1
ATOM 641 O O . ILE A 1 80 ? -1.253 10.837 -6.385 1.00 90.00 80 ILE A O 1
ATOM 645 N N . ILE A 1 81 ? 0.490 11.142 -5.002 1.00 90.25 81 ILE A N 1
ATOM 646 C CA . ILE A 1 81 ? 1.215 12.087 -5.865 1.00 90.25 81 ILE A CA 1
ATOM 647 C C . ILE A 1 8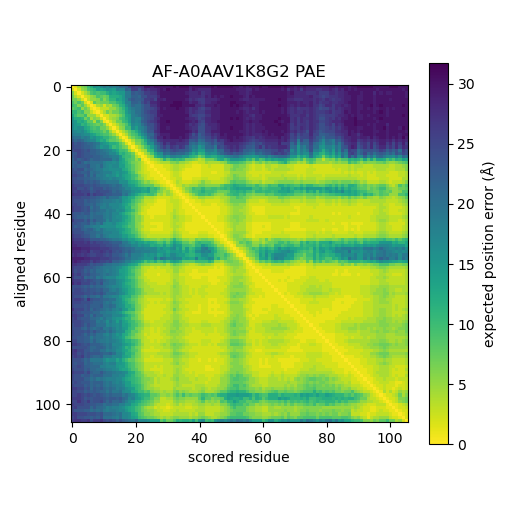1 ? 2.073 11.319 -6.880 1.00 90.25 81 ILE A C 1
ATOM 649 O O . ILE A 1 81 ? 2.324 11.785 -7.988 1.00 90.25 81 ILE A O 1
ATOM 653 N N . TYR A 1 82 ? 2.606 10.165 -6.467 1.00 87.69 82 TYR A N 1
ATOM 654 C CA . TYR A 1 82 ? 3.547 9.383 -7.263 1.00 87.69 82 TYR A CA 1
ATOM 655 C C . TYR A 1 82 ? 3.578 7.916 -6.822 1.00 87.69 82 TYR A C 1
ATOM 657 O O . TYR A 1 82 ? 3.482 7.618 -5.628 1.00 87.69 82 TYR A O 1
ATOM 665 N N . ALA A 1 83 ? 3.781 7.003 -7.774 1.00 92.31 83 ALA A N 1
ATOM 666 C CA . ALA A 1 83 ? 3.879 5.569 -7.529 1.00 92.31 83 ALA A CA 1
ATOM 667 C C . ALA A 1 83 ? 5.004 4.931 -8.361 1.00 92.31 83 ALA A C 1
ATOM 669 O O . ALA A 1 83 ? 5.086 5.138 -9.567 1.00 92.31 83 ALA A O 1
ATOM 670 N N . ILE A 1 84 ? 5.837 4.119 -7.707 1.00 94.19 84 ILE A N 1
ATOM 671 C CA . ILE A 1 84 ? 6.733 3.141 -8.342 1.00 94.19 84 ILE A CA 1
ATOM 672 C C . ILE A 1 84 ? 6.030 1.796 -8.236 1.00 94.19 84 ILE A C 1
ATOM 674 O O . ILE A 1 84 ? 5.824 1.308 -7.119 1.00 94.19 84 ILE A O 1
ATOM 678 N N . THR A 1 85 ? 5.648 1.230 -9.380 1.00 92.88 85 THR A N 1
ATOM 679 C CA . THR A 1 85 ? 4.792 0.031 -9.472 1.00 92.88 85 THR A CA 1
ATOM 680 C C . THR A 1 85 ? 5.510 -1.169 -10.079 1.00 92.88 85 THR A C 1
ATOM 682 O O . THR A 1 85 ? 4.924 -2.236 -10.239 1.00 92.88 85 THR A O 1
ATOM 685 N N . GLU A 1 86 ? 6.807 -1.050 -10.359 1.00 95.06 86 GLU A N 1
ATOM 686 C CA . GLU A 1 86 ? 7.633 -2.180 -10.755 1.00 95.06 86 GLU A CA 1
ATOM 687 C C . GLU A 1 86 ? 7.888 -3.087 -9.543 1.00 95.06 86 GLU A C 1
ATOM 689 O O . GLU A 1 86 ? 8.666 -2.781 -8.633 1.00 95.06 86 GLU A O 1
ATOM 694 N N . HIS A 1 87 ? 7.219 -4.236 -9.528 1.00 95.94 87 HIS A N 1
ATOM 695 C CA . HIS A 1 87 ? 7.414 -5.275 -8.525 1.00 95.94 87 HIS A CA 1
ATOM 696 C C . HIS A 1 87 ? 8.369 -6.356 -9.039 1.00 95.94 87 HIS A C 1
ATOM 698 O O . HIS A 1 87 ? 8.323 -6.761 -10.194 1.00 95.94 87 HIS A O 1
ATOM 704 N N . ASN A 1 88 ? 9.210 -6.879 -8.146 1.00 96.88 88 ASN A N 1
ATOM 705 C CA . ASN A 1 88 ? 10.112 -8.004 -8.418 1.00 96.88 88 ASN A CA 1
ATOM 706 C C . ASN A 1 88 ? 9.561 -9.345 -7.901 1.00 96.88 88 ASN A C 1
ATOM 708 O O . ASN A 1 88 ? 10.312 -10.279 -7.628 1.00 96.88 88 ASN A O 1
ATOM 712 N N . HIS A 1 89 ? 8.254 -9.412 -7.671 1.00 95.00 89 HIS A N 1
ATOM 713 C CA . HIS A 1 89 ? 7.564 -10.581 -7.148 1.00 95.00 89 HIS A CA 1
ATOM 714 C C . HIS A 1 89 ? 6.108 -10.564 -7.625 1.00 95.00 89 HIS A C 1
ATOM 716 O O . HIS A 1 89 ? 5.572 -9.483 -7.873 1.00 95.00 89 HIS A O 1
ATOM 722 N N . PRO A 1 90 ? 5.430 -11.721 -7.683 1.00 94.31 90 PRO A N 1
ATOM 723 C CA . PRO A 1 90 ? 4.017 -11.764 -8.036 1.00 94.31 90 PRO A CA 1
ATOM 724 C C . PRO A 1 90 ? 3.131 -11.118 -6.953 1.00 94.31 90 PRO A C 1
ATOM 726 O O . PRO A 1 90 ? 3.536 -11.068 -5.775 1.00 94.31 90 PRO A O 1
ATOM 729 N N . PRO A 1 91 ? 1.915 -10.666 -7.311 1.00 93.56 91 PRO A N 1
ATOM 730 C CA . PRO A 1 91 ? 0.952 -10.150 -6.349 1.00 93.56 91 PRO A CA 1
ATOM 731 C C . PRO A 1 91 ? 0.605 -11.193 -5.276 1.00 93.56 91 PRO A C 1
ATOM 733 O O . PRO A 1 91 ? 0.459 -12.380 -5.583 1.00 93.56 91 PRO A O 1
ATOM 736 N N . PRO A 1 92 ? 0.472 -10.789 -4.003 1.00 90.06 92 PRO A N 1
ATOM 737 C CA . PRO A 1 92 ? -0.112 -11.645 -2.977 1.00 90.06 92 PRO A CA 1
ATOM 738 C C . PRO A 1 92 ? -1.593 -11.925 -3.275 1.00 90.06 92 PRO A C 1
ATOM 740 O O . PRO A 1 92 ? -2.329 -11.041 -3.705 1.00 90.06 92 PRO A O 1
ATOM 743 N N . LYS A 1 93 ? -2.047 -13.147 -2.989 1.00 90.19 93 LYS A N 1
ATOM 744 C CA . LYS A 1 93 ? -3.465 -13.504 -3.074 1.00 90.19 93 LYS A CA 1
ATOM 745 C C . LYS A 1 93 ? -4.150 -13.202 -1.745 1.00 90.19 93 LYS A C 1
ATOM 747 O O . LYS A 1 93 ? -3.656 -13.584 -0.684 1.00 90.19 93 LYS A O 1
ATOM 752 N N . TYR A 1 94 ? -5.292 -12.530 -1.806 1.00 88.38 94 TYR A N 1
ATOM 753 C CA . TYR A 1 94 ? -6.144 -12.272 -0.650 1.00 88.38 94 TYR A CA 1
ATOM 754 C C . TYR A 1 94 ? -7.570 -12.717 -0.948 1.00 88.38 94 TYR A C 1
ATOM 756 O O . TYR A 1 94 ? -8.051 -12.554 -2.067 1.00 88.38 94 TYR A O 1
ATOM 764 N N . THR A 1 95 ? -8.253 -13.231 0.070 1.00 89.50 95 THR A N 1
ATOM 765 C CA . THR A 1 95 ? -9.705 -13.410 0.060 1.00 89.50 95 THR A CA 1
ATOM 766 C C . THR A 1 95 ? -10.347 -12.444 1.042 1.00 89.50 95 THR A C 1
ATOM 768 O O . THR A 1 95 ? -9.793 -12.161 2.110 1.00 89.50 95 THR A O 1
ATOM 771 N N . ARG A 1 96 ? -11.513 -11.917 0.671 1.00 88.50 96 ARG A N 1
ATOM 772 C CA . ARG A 1 96 ? -12.305 -11.037 1.525 1.00 88.50 96 ARG A CA 1
ATOM 773 C C . ARG A 1 96 ? -13.213 -11.894 2.402 1.00 88.50 96 ARG A C 1
ATOM 775 O O . ARG A 1 96 ? -14.111 -12.564 1.906 1.00 88.50 96 ARG A O 1
ATOM 782 N N . ALA A 1 97 ? -12.974 -11.860 3.704 1.00 86.44 97 ALA A N 1
ATOM 783 C CA . ALA A 1 97 ? -13.817 -12.482 4.711 1.00 86.44 97 ALA A CA 1
ATOM 784 C C . ALA A 1 97 ? -15.002 -11.576 5.095 1.00 86.44 97 ALA A C 1
ATOM 786 O O . ALA A 1 97 ? -15.056 -10.384 4.760 1.00 86.44 97 ALA A O 1
ATOM 787 N N . SER A 1 98 ? -15.949 -12.140 5.846 1.00 80.88 98 SER A N 1
ATOM 788 C CA . SER A 1 98 ? -17.069 -11.403 6.433 1.00 80.88 98 SER A CA 1
ATOM 789 C C . SER A 1 98 ? -16.571 -10.217 7.269 1.00 80.88 98 SER A C 1
ATOM 791 O O . SER A 1 98 ? -15.650 -10.360 8.072 1.00 80.88 98 SER A O 1
ATOM 793 N N . GLY A 1 99 ? -17.177 -9.041 7.086 1.00 78.69 99 GLY A N 1
ATOM 794 C CA . GLY A 1 99 ? -16.812 -7.826 7.830 1.00 78.69 99 GLY A CA 1
ATOM 795 C C . GLY A 1 99 ? -15.678 -6.993 7.218 1.00 78.69 99 GLY A C 1
ATOM 796 O O . GLY A 1 99 ? -15.167 -6.092 7.878 1.00 78.69 99 GLY A O 1
ATOM 797 N N . GLY A 1 100 ? -15.279 -7.262 5.968 1.00 80.44 100 GLY A N 1
ATOM 798 C CA . GLY A 1 100 ? -14.285 -6.446 5.253 1.00 80.44 100 GLY A CA 1
ATOM 799 C C . GLY A 1 100 ? -12.831 -6.736 5.633 1.00 80.44 100 GLY A C 1
ATOM 800 O O . GLY A 1 100 ? -11.941 -5.950 5.313 1.00 80.44 100 GLY A O 1
ATOM 801 N N . LEU A 1 101 ? -12.586 -7.860 6.310 1.00 86.88 101 LEU A N 1
ATOM 802 C CA . LEU A 1 101 ? -11.246 -8.342 6.609 1.00 86.88 101 LEU A CA 1
ATOM 803 C C . LEU A 1 101 ? -10.667 -9.092 5.407 1.00 86.88 101 LEU A C 1
ATOM 805 O O . LEU A 1 101 ? -11.343 -9.921 4.807 1.00 86.88 101 LEU A O 1
ATOM 809 N N . TYR A 1 102 ? -9.400 -8.852 5.092 1.00 90.06 102 TYR A N 1
ATOM 810 C CA . TYR A 1 102 ? -8.677 -9.576 4.054 1.00 90.06 102 TYR A CA 1
ATOM 811 C C . TYR A 1 102 ? -7.744 -10.617 4.680 1.00 90.06 102 TYR A C 1
ATOM 813 O O . TYR A 1 102 ? -6.908 -10.308 5.537 1.00 90.06 102 TYR A O 1
ATOM 821 N N . ILE A 1 103 ? -7.875 -11.865 4.234 1.00 88.06 103 ILE A N 1
ATOM 822 C CA . ILE A 1 103 ? -7.054 -12.999 4.665 1.00 88.06 103 ILE A CA 1
ATOM 823 C C . ILE A 1 103 ? -6.122 -13.362 3.514 1.00 88.06 103 ILE A C 1
ATOM 825 O O . ILE A 1 103 ? -6.570 -13.555 2.384 1.00 88.06 103 ILE A O 1
ATOM 829 N N . LYS A 1 104 ? -4.814 -13.407 3.787 1.00 86.38 104 LYS A N 1
ATOM 830 C CA . LYS A 1 104 ? -3.823 -13.838 2.798 1.00 86.38 104 LYS A CA 1
ATOM 831 C C . LYS A 1 104 ? -4.013 -15.332 2.541 1.00 86.38 104 LYS A C 1
ATOM 833 O O . LYS A 1 104 ? -4.101 -16.099 3.494 1.00 86.38 104 LYS A O 1
ATOM 838 N N . ILE A 1 105 ? -4.066 -15.709 1.271 1.00 84.56 105 ILE A N 1
ATOM 839 C CA . ILE A 1 105 ? -4.078 -17.103 0.834 1.00 84.56 105 ILE A CA 1
ATOM 840 C C . ILE A 1 105 ? -2.656 -17.416 0.371 1.00 84.56 105 ILE A C 1
ATOM 842 O O . ILE A 1 105 ? -2.073 -16.622 -0.378 1.00 84.56 105 ILE A O 1
ATOM 846 N N . ASP A 1 106 ? -2.095 -18.512 0.867 1.00 67.56 106 ASP A N 1
ATOM 847 C CA . ASP A 1 106 ? -0.809 -19.031 0.398 1.00 67.56 106 ASP A CA 1
ATOM 848 C C . ASP A 1 106 ? -0.984 -19.887 -0.865 1.00 67.56 106 ASP A C 1
ATOM 850 O O . ASP A 1 106 ? -2.019 -20.584 -0.979 1.00 67.56 106 ASP A O 1
#

Foldseek 3Di:
DVVVVVVVVVVVVVVPDPPPCPPQDWDFAQEDPVRDTWIQGPLFTWDDDDDPVPRQKTATPCCVVQVFPWIFGADPVGGTPDTDDDGPDDHFDWDQDPPRYIYTDD

Nearest PDB structures (foldseek):
  2rpr-assembly1_A  TM=7.054E-01  e=2.160E-02  Homo sapiens
  8prl-assembly1_B-4  TM=4.013E-01  e=4.126E+00  synthetic construct
  8pw5-assembly1_E  TM=2.800E-01  e=1.588E+00  Mus musculus
  3bcc-assembly1_E-2  TM=2.968E-01  e=2.411E+00  Gallus gallus

pLDDT: mean 79.48, std 17.26, range [42.62, 96.88]

Solvent-accessible surface area (backbone atoms only — not comparable to full-atom values): 6544 Å² total; per-residue (Å²): 126,73,69,61,58,54,55,52,54,54,60,56,59,65,72,72,60,82,90,75,73,75,76,70,72,67,46,84,40,28,42,53,96,85,53,48,76,33,40,39,44,94,69,33,51,27,36,77,60,80,65,90,88,60,78,45,49,34,28,34,68,48,30,85,83,71,63,37,76,21,31,40,31,42,51,98,88,63,50,61,78,45,74,47,79,66,63,84,64,82,70,70,49,70,45,80,46,88,90,67,34,32,40,78,54,133

InterPro domains:
  IPR007588 Zinc finger, FLYWCH-type [PF04500] (33-89)